Protein 1NPS (pdb70)

Solvent-accessible surface area: 4544 Å² total; per-residue (Å²): 83,55,0,22,1,6,33,84,73,80,58,114,44,113,110,34,79,0,68,62,28,88,24,41,120,74,84,4,62,88,84,41,2,94,40,54,26,1,4,0,0,83,8,50,122,23,9,48,0,20,0,11,69,75,69,46,65,50,44,83,91,55,96,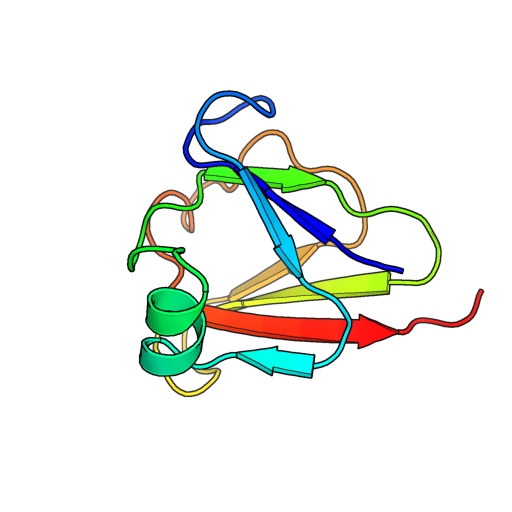7,97,56,88,20,102,90,6,38,108,4,48,73,53,2,7,0,0,86,4,48,65,62,124,164

Nearest PDB structures (foldseek):
  1nps-assembly1_A  TM=1.011E+00  e=8.260E-18  Myxococcus xanthus
  3hzb-assembly2_D  TM=9.665E-01  e=3.507E-10  Flavobacterium johnsoniae UW101
  3snz-assembly1_A-2  TM=9.739E-01  e=7.359E-10  Clostridium beijerinckii NCIMB 8052
  3so1-assembly2_G  TM=9.782E-01  e=1.036E-09  Clostridium beijerinckii NCIMB 8052
  3i9h-assembly6_F  TM=9.760E-01  e=1.302E-09  Clostridium beijerinckii NCIMB 8052

Sequence (88 aa):
ANITVFYNEDFQGKQVDLPPGNYTRAQLAALGIENNTISSVKVPPGVKAILYQNDGFAGDQIEVVANAEELGPLNNNVSSIRVISVPV

CATH classification: 2.60.20.10

Radius of gyration: 11.28 Å; Cα contacts (8 Å, |Δi|>4): 243; chains: 1; bounding box: 25×24×30 Å

Foldseek 3Di:
DWKKFAQAFPRDHDIFTDDADKWFQVNCVVRVHHQLRTFWMAADPFKKKWFALHGPPDHDIDIGHGTGRGDPPSRSRGGIMGMDGPGD

B-factor: mean 11.52, std 9.23, range [2.0, 60.7]

InterPro domains:
  IPR001064 Beta/gamma crystallin [PF00030] (49-133)
  IPR001064 Beta/gamma crystallin [PS50915] (2-46)
  IPR001064 Beta/gamma crystallin [PS50915] (48-86)
  IPR001064 Beta/gamma crystallin [PS50915] (91-135)
  IPR001064 Beta/gamma crystallin [PS50915] (136-173)
  IPR001064 Beta/gamma crystallin [SM00247] (3-85)
  IPR001064 Beta/gamma crystallin [SM00247] (92-173)
  IPR011024 Gamma-crystallin-like [SSF49695] (3-88)
  IPR011024 Gamma-crystallin-like [SSF49695] (91-172)

Structure (mmCIF, N/CA/C/O backbone):
data_1NPS
#
_entry.id   1NPS
#
_cell.length_a   28.360
_cell.length_b   37.940
_cell.length_c   37.260
_cell.angle_alpha   90.00
_cell.angle_beta   105.93
_cell.angle_gamma   90.00
#
_symmetry.space_group_name_H-M   'P 1 21 1'
#
loop_
_entity.id
_entity.type
_entity.pdbx_description
1 polymer 'DEVELOPMENT-SPECIFIC PROTEIN S'
2 non-polymer 'CALCIUM ION'
3 water water
#
loop_
_atom_site.group_PDB
_atom_site.id
_atom_site.type_symbol
_atom_site.label_atom_id
_atom_site.label_alt_id
_atom_site.label_comp_id
_atom_site.label_asym_id
_atom_site.label_entity_id
_atom_site.label_seq_id
_atom_site.pdbx_PDB_ins_code
_atom_site.Cartn_x
_atom_site.Cartn_y
_atom_site.Cartn_z
_atom_site.occupancy
_atom_site.B_iso_or_equiv
_atom_site.auth_seq_id
_atom_site.auth_comp_id
_atom_site.auth_asym_id
_atom_site.auth_atom_id
_atom_site.pdbx_PDB_model_num
ATOM 1 N N . ALA A 1 1 ? 2.814 -0.032 -6.699 1.00 12.99 1 ALA A N 1
ATOM 2 C CA . ALA A 1 1 ? 2.373 1.323 -6.277 1.00 11.62 1 ALA A CA 1
ATOM 3 C C . ALA A 1 1 ? 2.722 1.597 -4.819 1.00 11.07 1 ALA A C 1
ATOM 4 O O . ALA A 1 1 ? 3.796 2.117 -4.522 1.00 10.66 1 ALA A O 1
ATOM 6 N N . ASN A 1 2 ? 1.846 1.204 -3.899 1.00 9.21 2 ASN A N 1
ATOM 7 C CA . ASN A 1 2 ? 2.103 1.471 -2.485 1.00 9.66 2 ASN A CA 1
ATOM 8 C C . ASN A 1 2 ? 2.304 0.221 -1.669 1.00 8.40 2 ASN A C 1
ATOM 9 O O . ASN A 1 2 ? 1.931 -0.870 -2.086 1.00 9.04 2 ASN A O 1
ATOM 14 N N . ILE A 1 3 ? 2.968 0.398 -0.533 1.00 6.57 3 ILE A N 1
ATOM 15 C CA . ILE A 1 3 ? 3.168 -0.675 0.419 1.00 4.93 3 ILE A CA 1
ATOM 16 C C . ILE A 1 3 ? 2.092 -0.377 1.479 1.00 4.83 3 ILE A C 1
ATOM 17 O O . ILE A 1 3 ? 1.643 0.768 1.602 1.00 4.46 3 ILE A O 1
ATOM 22 N N . THR A 1 4 ? 1.664 -1.387 2.226 1.00 5.31 4 THR A N 1
ATOM 23 C CA . THR A 1 4 ? 0.678 -1.160 3.276 1.00 5.47 4 THR A CA 1
ATOM 24 C C . THR A 1 4 ? 1.305 -1.668 4.580 1.00 5.54 4 THR A C 1
ATOM 25 O O . THR A 1 4 ? 1.818 -2.787 4.633 1.00 5.76 4 THR A O 1
ATOM 29 N N . VAL A 1 5 ? 1.397 -0.785 5.569 1.00 4.73 5 VAL A N 1
ATOM 30 C CA . VAL A 1 5 ? 1.969 -1.126 6.865 1.00 5.26 5 VAL A CA 1
ATOM 31 C C . VAL A 1 5 ? 0.878 -1.413 7.886 1.00 5.42 5 VAL A C 1
ATOM 32 O O . VAL A 1 5 ? -0.113 -0.678 7.969 1.00 6.76 5 VAL A O 1
ATOM 36 N N . PHE A 1 6 ? 1.092 -2.442 8.702 1.00 6.14 6 PHE A N 1
ATOM 37 C CA . PHE A 1 6 ? 0.108 -2.859 9.704 1.00 6.15 6 PHE A CA 1
ATOM 38 C C . PHE A 1 6 ? 0.623 -2.735 11.134 1.00 7.04 6 PHE A C 1
ATOM 39 O O . PHE A 1 6 ? 1.829 -2.876 11.388 1.00 6.30 6 PHE A O 1
ATOM 47 N N . TYR A 1 7 ? -0.282 -2.436 12.067 1.00 8.00 7 TYR A N 1
ATOM 48 C CA . TYR A 1 7 ? 0.108 -2.309 13.474 1.00 9.86 7 TYR A CA 1
ATOM 49 C C . TYR A 1 7 ? 0.453 -3.631 14.151 1.00 8.98 7 TYR A C 1
ATOM 50 O O . TYR A 1 7 ? 1.294 -3.658 15.059 1.00 7.96 7 TYR A O 1
ATOM 59 N N . ASN A 1 8 ? -0.159 -4.720 13.689 1.00 7.82 8 ASN A N 1
ATOM 60 C CA . ASN A 1 8 ? 0.092 -6.056 14.232 1.00 8.45 8 ASN A CA 1
ATOM 61 C C . ASN A 1 8 ? 0.601 -7.005 13.149 1.00 8.53 8 ASN A C 1
ATOM 62 O O . ASN A 1 8 ? 0.490 -6.718 11.950 1.00 7.02 8 ASN A O 1
ATOM 67 N N . GLU A 1 9 ? 1.206 -8.108 13.580 1.00 7.52 9 GLU A N 1
ATOM 68 C CA . GLU A 1 9 ? 1.737 -9.118 12.664 1.00 8.49 9 GLU A CA 1
ATOM 69 C C . GLU A 1 9 ? 0.646 -9.817 11.835 1.00 8.15 9 GLU A C 1
ATOM 70 O O . GLU A 1 9 ? -0.540 -9.713 12.133 1.00 6.45 9 GLU A O 1
ATOM 76 N N . ASP A 1 10 ? 1.069 -10.515 10.781 1.00 9.51 10 ASP A N 1
ATOM 77 C CA . ASP A 1 10 ? 0.162 -11.249 9.894 1.00 10.32 10 ASP A CA 1
ATOM 78 C C . ASP A 1 10 ? -0.903 -10.362 9.267 1.00 9.11 10 ASP A C 1
ATOM 79 O O . ASP A 1 10 ? -2.035 -10.774 9.097 1.00 6.92 10 ASP A O 1
ATOM 84 N N . PHE A 1 11 ? -0.525 -9.128 8.957 1.00 9.80 11 PHE A N 1
ATOM 85 C CA . PHE A 1 11 ? -1.418 -8.154 8.334 1.00 10.14 11 PHE A CA 1
ATOM 86 C C . PHE A 1 11 ? -2.733 -7.897 9.100 1.00 10.34 11 PHE A C 1
ATOM 87 O O . PHE A 1 11 ? -3.812 -7.891 8.511 1.00 8.74 11 PHE A O 1
ATOM 95 N N . GLN A 1 12 ? -2.637 -7.652 10.403 1.00 9.39 12 GLN A N 1
ATOM 96 C CA . GLN A 1 12 ? -3.831 -7.383 11.207 1.00 10.32 12 GLN A CA 1
ATOM 97 C C . GLN A 1 12 ? -3.752 -5.983 11.790 1.00 9.01 12 GLN A C 1
ATOM 98 O O . GLN A 1 12 ? -2.704 -5.366 11.765 1.00 9.77 12 GLN A O 1
ATOM 104 N N . GLY A 1 13 ? -4.855 -5.501 12.346 1.00 8.48 13 GLY A N 1
ATOM 105 C CA . GLY A 1 13 ? -4.871 -4.180 12.947 1.00 7.50 13 GLY A CA 1
ATOM 106 C C . GLY A 1 13 ? -4.842 -2.986 12.012 1.00 7.71 13 GLY A C 1
ATOM 107 O O . GLY A 1 13 ? -4.983 -3.116 10.803 1.00 6.90 13 GLY A O 1
ATOM 108 N N . LYS A 1 14 ? -4.665 -1.810 12.606 1.00 8.41 14 LYS A N 1
ATOM 109 C CA . LYS A 1 14 ? -4.598 -0.530 11.901 1.00 9.70 14 LYS A CA 1
ATOM 110 C C . LYS A 1 14 ? -3.643 -0.607 10.715 1.00 9.29 14 LYS A C 1
ATOM 111 O O . LYS A 1 14 ? -2.525 -1.098 10.846 1.00 8.21 14 LYS A O 1
ATOM 117 N N . GLN A 1 15 ? -4.086 -0.087 9.575 1.00 8.56 15 GLN A N 1
ATOM 118 C CA . GLN A 1 15 ? -3.296 -0.116 8.352 1.00 8.76 15 GLN A CA 1
ATOM 119 C C . GLN A 1 15 ? -3.282 1.220 7.611 1.00 9.24 15 GLN A C 1
ATOM 120 O O . GLN A 1 15 ? -4.249 1.982 7.689 1.00 9.99 15 GLN A O 1
ATOM 126 N N . VAL A 1 16 ? -2.174 1.503 6.920 1.00 8.91 16 VAL A N 1
ATOM 127 C CA . VAL A 1 16 ? -1.983 2.755 6.172 1.00 8.71 16 VAL A CA 1
ATOM 128 C C . VAL A 1 16 ? -1.123 2.512 4.927 1.00 9.15 16 VAL A C 1
ATOM 129 O O . VAL A 1 16 ? -0.069 1.875 5.014 1.00 9.14 16 VAL A O 1
ATOM 133 N N . ASP A 1 17 ? -1.535 3.065 3.791 1.00 8.55 17 ASP A N 1
ATOM 134 C CA . ASP A 1 17 ? -0.786 2.926 2.540 1.00 10.46 17 ASP A CA 1
ATOM 135 C C . ASP A 1 17 ? 0.286 4.005 2.396 1.00 10.16 17 ASP A C 1
ATOM 136 O O . ASP A 1 17 ? 0.074 5.140 2.794 1.00 10.62 17 ASP A O 1
ATOM 141 N N . LEU A 1 18 ? 1.444 3.637 1.852 1.00 8.72 18 LEU A N 1
ATOM 142 C CA . LEU A 1 18 ? 2.524 4.600 1.632 1.00 9.01 18 LEU A CA 1
ATOM 143 C C . LEU A 1 18 ? 3.033 4.541 0.201 1.00 8.37 18 LEU A C 1
ATOM 144 O O . LEU A 1 18 ? 3.617 3.534 -0.205 1.00 7.89 18 LEU A O 1
ATOM 149 N N . PRO A 1 19 ? 2.787 5.595 -0.601 1.00 7.10 19 PRO A N 1
ATOM 150 C CA . PRO A 1 19 ? 3.288 5.546 -1.970 1.00 6.23 19 PRO A CA 1
ATOM 151 C C . PRO A 1 19 ? 4.804 5.799 -1.908 1.00 6.72 19 PRO A C 1
ATOM 152 O O . PRO A 1 19 ? 5.363 5.972 -0.823 1.00 6.66 19 PRO A O 1
ATOM 156 N N . PRO A 1 20 ? 5.495 5.730 -3.056 1.00 5.58 20 PRO A N 1
ATOM 157 C CA . PRO A 1 20 ? 6.936 5.965 -3.071 1.00 5.40 20 PRO A CA 1
ATOM 158 C C . PRO A 1 20 ? 7.278 7.336 -2.502 1.00 6.10 20 PRO A C 1
ATOM 159 O O . PRO A 1 20 ? 6.573 8.321 -2.742 1.00 5.60 20 PRO A O 1
ATOM 163 N N . GLY A 1 21 ? 8.365 7.384 -1.751 1.00 4.19 21 GLY A N 1
ATOM 164 C CA . GLY A 1 21 ? 8.802 8.626 -1.152 1.00 4.41 21 GLY A CA 1
ATOM 165 C C . GLY A 1 21 ? 9.643 8.345 0.068 1.00 4.75 21 GLY A C 1
ATOM 166 O O . GLY A 1 21 ? 9.840 7.192 0.452 1.00 5.47 21 GLY A O 1
ATOM 167 N N . ASN A 1 22 ? 10.096 9.404 0.715 1.00 5.45 22 ASN A N 1
ATOM 168 C CA . ASN A 1 22 ? 10.912 9.277 1.917 1.00 6.64 22 ASN A CA 1
ATOM 169 C C . ASN A 1 22 ? 10.083 9.779 3.084 1.00 6.78 22 ASN A C 1
ATOM 170 O O . ASN A 1 22 ? 9.468 10.831 3.004 1.00 7.84 22 ASN A O 1
ATOM 175 N N . TYR A 1 23 ? 10.031 8.991 4.150 1.00 6.97 23 TYR A N 1
ATOM 176 C CA . TYR A 1 23 ? 9.232 9.351 5.318 1.00 5.86 23 TYR A CA 1
ATOM 177 C C . TYR A 1 23 ? 9.994 9.358 6.638 1.00 5.52 23 TYR A C 1
ATOM 178 O O . TYR A 1 23 ? 10.431 8.310 7.113 1.00 5.48 23 TYR A O 1
ATOM 187 N N . THR A 1 24 ? 10.123 10.533 7.239 1.00 5.45 24 THR A N 1
ATOM 188 C CA . THR A 1 24 ? 10.781 10.651 8.535 1.00 6.21 24 THR A CA 1
ATOM 189 C C . THR A 1 24 ? 9.740 10.307 9.608 1.00 6.76 24 THR A C 1
ATOM 190 O O . THR A 1 24 ? 8.560 10.062 9.291 1.00 6.51 24 THR A O 1
ATOM 194 N N . ARG A 1 25 ? 10.185 10.268 10.863 1.00 5.27 25 ARG A N 1
ATOM 195 C CA . ARG A 1 25 ? 9.317 9.962 12.002 1.00 5.40 25 ARG A CA 1
ATOM 196 C C . ARG A 1 25 ? 8.135 10.926 12.073 1.00 5.11 25 ARG A C 1
ATOM 197 O O . ARG A 1 25 ? 6.993 10.510 12.250 1.00 4.47 25 ARG A O 1
ATOM 205 N N . ALA A 1 26 ? 8.417 12.214 11.925 1.00 4.29 26 ALA A N 1
ATOM 206 C CA . ALA A 1 26 ? 7.374 13.237 11.959 1.0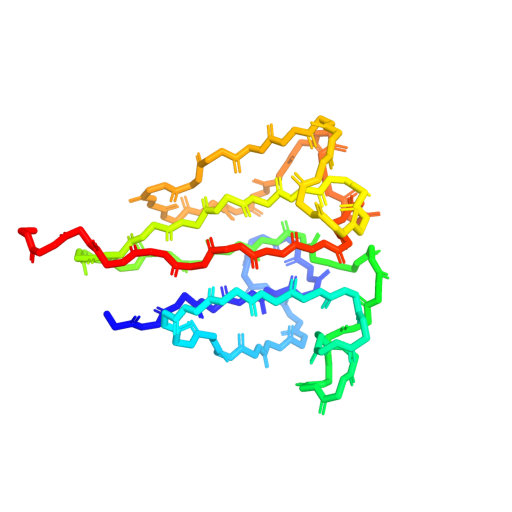0 4.73 26 ALA A CA 1
ATOM 207 C C . ALA A 1 26 ? 6.406 13.114 10.765 1.00 4.00 26 ALA A C 1
ATOM 208 O O . ALA A 1 26 ? 5.206 13.335 10.918 1.00 4.41 26 ALA A O 1
ATOM 210 N N . GLN A 1 27 ? 6.926 12.767 9.589 1.00 3.97 27 GLN A N 1
ATOM 211 C CA . GLN A 1 27 ? 6.074 12.615 8.403 1.00 6.18 27 GLN A CA 1
ATOM 212 C C . GLN A 1 27 ? 5.181 11.380 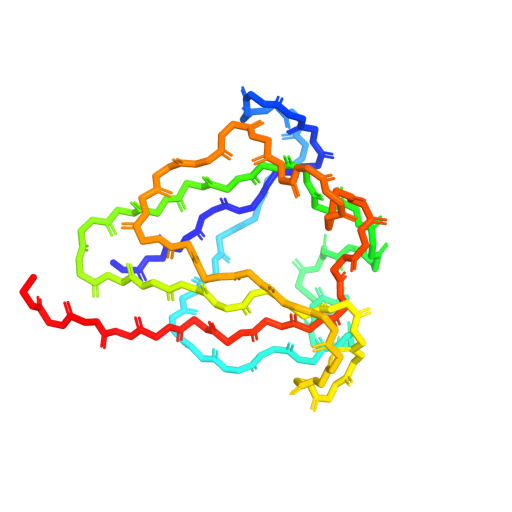8.537 1.00 6.12 27 GLN A C 1
ATOM 213 O O . GLN A 1 27 ? 4.034 11.385 8.102 1.00 5.80 27 GLN A O 1
ATOM 219 N N . LEU A 1 28 ? 5.698 10.338 9.183 1.00 5.91 28 LEU A N 1
ATOM 220 C CA . LEU A 1 28 ? 4.919 9.130 9.391 1.00 5.55 28 LEU A CA 1
ATOM 221 C C . LEU A 1 28 ? 3.771 9.445 10.341 1.00 4.96 28 LEU A C 1
ATOM 222 O O . LEU A 1 28 ? 2.621 9.063 10.103 1.00 4.13 28 LEU A O 1
ATOM 227 N N . ALA A 1 29 ? 4.091 10.186 11.394 1.00 4.56 29 ALA A N 1
ATOM 228 C CA . ALA A 1 29 ? 3.121 10.591 12.396 1.00 5.47 29 ALA A CA 1
ATOM 229 C C . ALA A 1 29 ? 1.996 11.429 11.766 1.00 6.74 29 ALA A C 1
ATOM 230 O O . ALA A 1 29 ? 0.823 11.294 12.141 1.00 6.83 29 ALA A O 1
ATOM 232 N N . ALA A 1 30 ? 2.344 12.272 10.798 1.00 6.32 30 ALA A N 1
ATOM 233 C CA . ALA A 1 30 ? 1.344 13.104 10.128 1.00 7.89 30 ALA A CA 1
ATOM 234 C C . ALA A 1 30 ? 0.402 12.252 9.274 1.00 8.31 30 ALA A C 1
ATOM 235 O O . ALA A 1 30 ? -0.729 12.646 8.996 1.00 9.41 30 ALA A O 1
ATOM 237 N N . LEU A 1 31 ? 0.846 11.048 8.923 1.00 8.69 31 LEU A N 1
ATOM 238 C CA . LEU A 1 31 ? 0.052 10.140 8.100 1.00 8.19 31 LEU 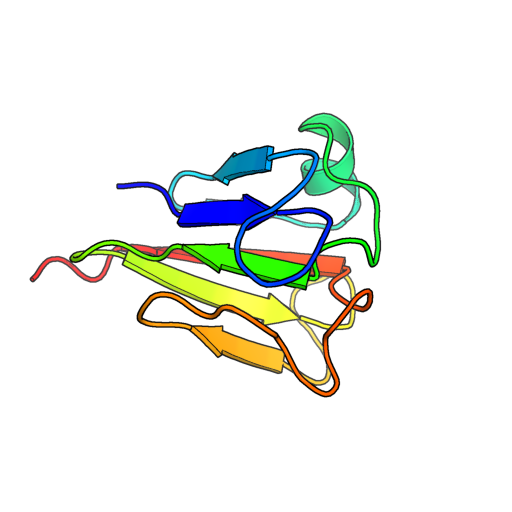A CA 1
ATOM 239 C C . LEU A 1 31 ? -0.660 9.092 8.952 1.00 8.27 31 LEU A C 1
ATOM 240 O O . LEU A 1 31 ? -1.247 8.153 8.437 1.00 8.53 31 LEU A O 1
ATOM 245 N N . GLY A 1 32 ? -0.631 9.293 10.265 1.00 8.57 32 GLY A N 1
ATOM 246 C CA . GLY A 1 32 ? -1.282 8.375 11.185 1.00 8.92 32 GLY A CA 1
ATOM 247 C C . GLY A 1 32 ? -0.525 7.110 11.557 1.00 8.75 32 GLY A C 1
ATOM 248 O O . GLY A 1 32 ? -1.137 6.132 12.002 1.00 8.26 32 GLY A O 1
ATOM 249 N N . ILE A 1 33 ? 0.790 7.110 11.342 1.00 8.22 33 ILE A N 1
ATOM 250 C CA . ILE A 1 33 ? 1.633 5.960 11.658 1.00 8.05 33 ILE A CA 1
ATOM 251 C C . ILE A 1 33 ? 2.513 6.316 12.837 1.00 9.06 33 ILE A C 1
ATOM 252 O O . ILE A 1 33 ? 3.506 7.013 12.675 1.00 8.99 33 ILE A O 1
ATOM 257 N N . GLU A 1 34 ? 2.128 5.858 14.021 1.00 10.24 34 GLU A N 1
ATOM 258 C CA . GLU A 1 34 ? 2.884 6.136 15.238 1.00 11.09 34 GLU A CA 1
ATOM 259 C C . GLU A 1 34 ? 4.261 5.490 15.221 1.00 9.79 34 GLU A C 1
ATOM 260 O O . GLU A 1 34 ? 4.465 4.429 14.635 1.00 8.33 34 GLU A O 1
ATOM 266 N N . ASN A 1 35 ? 5.196 6.125 15.912 1.00 9.49 35 ASN A N 1
ATOM 267 C CA . ASN A 1 35 ? 6.559 5.625 15.975 1.00 7.86 35 ASN A CA 1
ATOM 268 C C . ASN A 1 35 ? 6.632 4.219 16.581 1.00 7.82 35 ASN A C 1
ATOM 269 O O . ASN A 1 35 ? 5.893 3.895 17.528 1.00 7.68 35 ASN A O 1
ATOM 274 N N . ASN A 1 36 ? 7.551 3.409 16.061 1.00 8.22 36 ASN A N 1
ATOM 275 C CA . ASN A 1 36 ? 7.771 2.034 16.523 1.00 8.18 36 ASN A CA 1
ATOM 276 C C . ASN A 1 36 ? 6.465 1.252 16.725 1.00 7.63 36 ASN A C 1
ATOM 277 O O . ASN A 1 36 ? 6.212 0.749 17.828 1.00 7.82 36 ASN A O 1
ATOM 282 N N . THR A 1 37 ? 5.620 1.161 15.701 1.00 8.14 37 THR A N 1
ATOM 283 C CA . THR A 1 37 ? 4.363 0.415 15.838 1.00 7.22 37 THR A CA 1
ATOM 284 C C . THR A 1 37 ? 4.151 -0.625 14.745 1.00 6.86 37 THR A C 1
ATOM 285 O O . THR A 1 37 ? 3.407 -1.601 14.935 1.00 8.54 37 THR A O 1
ATOM 289 N N . ILE A 1 38 ? 4.828 -0.448 13.619 1.00 6.64 38 ILE A N 1
ATOM 290 C CA . ILE A 1 38 ? 4.704 -1.359 12.489 1.00 5.34 38 ILE A CA 1
ATOM 291 C C . ILE A 1 38 ? 5.141 -2.784 12.831 1.00 5.57 38 ILE A C 1
ATOM 292 O O . ILE A 1 38 ? 6.189 -3.001 13.432 1.00 5.84 38 ILE A O 1
ATOM 297 N N . SER A 1 39 ? 4.305 -3.755 12.472 1.00 5.15 39 SER A N 1
ATOM 298 C CA . SER A 1 39 ? 4.598 -5.153 12.774 1.00 4.66 39 SER A CA 1
ATOM 299 C C . SER A 1 39 ? 4.526 -6.072 11.552 1.00 4.21 39 SER A C 1
ATOM 300 O O . SER A 1 39 ? 5.001 -7.209 11.581 1.00 6.22 39 SER A O 1
ATOM 303 N N . SER A 1 40 ? 3.945 -5.579 10.470 1.00 4.03 40 SER A N 1
ATOM 304 C CA . SER A 1 40 ? 3.872 -6.361 9.232 1.00 4.08 40 SER A CA 1
ATOM 305 C C . SER A 1 40 ? 3.652 -5.426 8.047 1.00 4.17 40 SER A C 1
ATOM 306 O O . SER A 1 40 ? 3.167 -4.299 8.216 1.00 4.45 40 SER A O 1
ATOM 309 N N . VAL A 1 41 ? 4.113 -5.843 6.870 1.00 4.10 41 VAL A N 1
ATOM 310 C CA . VAL A 1 41 ? 4.009 -5.025 5.676 1.00 4.64 41 VAL A CA 1
ATOM 311 C C . VAL A 1 41 ? 3.722 -5.834 4.419 1.00 5.29 41 VAL A C 1
ATOM 312 O O . VAL A 1 41 ? 4.225 -6.948 4.246 1.00 4.66 41 VAL A O 1
ATOM 316 N N . LYS A 1 42 ? 2.901 -5.263 3.545 1.00 5.18 42 LYS A N 1
ATOM 317 C CA . LYS A 1 42 ? 2.579 -5.880 2.268 1.00 4.63 42 LYS A CA 1
ATOM 318 C C . LYS A 1 42 ? 3.347 -5.089 1.215 1.00 4.44 42 LYS A C 1
ATOM 319 O O . LYS A 1 42 ? 3.397 -3.857 1.262 1.00 3.94 42 LYS A O 1
ATOM 325 N N . VAL A 1 43 ? 4.019 -5.793 0.317 1.00 4.72 43 VAL A N 1
ATOM 326 C CA . VAL A 1 43 ? 4.776 -5.133 -0.728 1.00 5.72 43 VAL A CA 1
ATOM 327 C C . VAL A 1 43 ? 4.442 -5.776 -2.073 1.00 5.40 43 VAL A C 1
ATOM 328 O O . VAL A 1 43 ? 4.853 -6.899 -2.340 1.00 5.50 43 VAL A O 1
ATOM 332 N N . PRO A 1 44 ? 3.660 -5.079 -2.919 1.00 4.36 44 PRO A N 1
ATOM 333 C CA . PRO A 1 44 ? 3.291 -5.610 -4.230 1.00 5.25 44 PRO A CA 1
ATOM 334 C C . PRO A 1 44 ? 4.434 -5.389 -5.215 1.00 6.74 44 PRO A C 1
ATOM 335 O O . PRO A 1 44 ? 5.392 -4.667 -4.910 1.00 7.67 44 PRO A O 1
ATOM 339 N N . PRO A 1 45 ? 4.344 -5.999 -6.410 1.00 6.71 45 PRO A N 1
ATOM 340 C CA . PRO A 1 45 ? 5.353 -5.881 -7.471 1.00 7.94 45 PRO A CA 1
ATOM 341 C C . PRO A 1 45 ? 5.617 -4.423 -7.865 1.00 8.56 45 PRO A C 1
ATOM 342 O O . PRO A 1 45 ? 4.726 -3.587 -7.790 1.00 8.82 45 PRO A O 1
ATOM 346 N N . GLY A 1 46 ? 6.847 -4.117 -8.257 1.00 8.38 46 GLY A N 1
ATOM 347 C CA . GLY A 1 46 ? 7.161 -2.760 -8.668 1.00 9.19 46 GLY A CA 1
ATOM 348 C C . GLY A 1 46 ? 7.655 -1.786 -7.613 1.00 8.45 46 GLY A C 1
ATOM 349 O O . GLY A 1 46 ? 8.076 -0.693 -7.971 1.00 9.10 46 GLY A O 1
ATOM 350 N N . VAL A 1 47 ? 7.558 -2.148 -6.329 1.00 10.14 47 VAL A N 1
ATOM 351 C CA . VAL A 1 47 ? 8.028 -1.303 -5.209 1.00 8.80 47 VAL A CA 1
ATOM 352 C C . VAL A 1 47 ? 8.710 -2.102 -4.092 1.00 8.22 47 VAL A C 1
ATOM 353 O O . VAL A 1 47 ? 8.484 -3.291 -3.932 1.00 8.09 47 VAL A O 1
ATOM 357 N N . LYS A 1 48 ? 9.518 -1.405 -3.301 1.00 8.48 48 LYS A N 1
ATOM 358 C CA . LYS A 1 48 ? 10.221 -1.995 -2.163 1.00 9.24 48 LYS A CA 1
ATOM 359 C C . LYS A 1 48 ? 10.350 -0.907 -1.094 1.00 9.07 48 LYS A C 1
ATOM 360 O O . LYS A 1 48 ? 10.172 0.284 -1.377 1.00 8.62 48 LYS A O 1
ATOM 366 N N . ALA A 1 49 ? 10.637 -1.324 0.131 1.00 8.55 49 ALA A N 1
ATOM 367 C CA . ALA A 1 49 ? 10.775 -0.405 1.250 1.00 8.13 49 ALA A CA 1
ATOM 368 C C . ALA A 1 49 ? 11.995 -0.734 2.089 1.00 7.39 49 ALA A C 1
ATOM 369 O O . ALA A 1 49 ? 12.418 -1.887 2.188 1.00 8.15 49 ALA A O 1
ATOM 371 N N . ILE A 1 50 ? 12.561 0.302 2.683 1.00 8.70 50 ILE A N 1
ATOM 372 C CA . ILE A 1 50 ? 13.691 0.140 3.590 1.00 7.65 50 ILE A CA 1
ATOM 373 C C . ILE A 1 50 ? 13.168 0.705 4.908 1.00 6.54 50 ILE A C 1
ATOM 374 O O . ILE A 1 50 ? 12.779 1.876 4.968 1.00 6.79 50 ILE A O 1
ATOM 379 N N . LEU A 1 51 ? 13.055 -0.152 5.919 1.00 4.84 51 LEU A N 1
ATOM 380 C CA . LEU A 1 51 ? 12.566 0.262 7.231 1.00 5.48 51 LEU A CA 1
ATOM 381 C C . LEU A 1 51 ? 13.786 0.515 8.128 1.00 4.99 51 LEU A C 1
ATOM 382 O O . LEU A 1 51 ? 14.717 -0.288 8.157 1.00 6.63 51 LEU A O 1
ATOM 387 N N . TYR A 1 52 ? 13.801 1.655 8.804 1.00 4.93 52 TYR A N 1
ATOM 388 C CA . TYR A 1 52 ? 14.922 2.052 9.659 1.00 3.95 52 TYR A CA 1
ATOM 389 C C . TYR A 1 52 ? 14.512 2.139 11.108 1.00 3.49 52 TYR A C 1
ATOM 390 O O . TYR A 1 52 ? 13.416 2.592 11.420 1.00 4.38 52 TYR A O 1
ATOM 399 N N . GLN A 1 53 ? 15.408 1.741 12.002 1.00 5.66 53 GLN A N 1
ATOM 400 C CA . GLN A 1 53 ? 15.137 1.787 13.433 1.00 7.28 53 GLN A CA 1
ATOM 401 C C . GLN A 1 53 ? 15.233 3.212 13.965 1.00 7.00 53 GLN A C 1
ATOM 402 O O . GLN A 1 53 ? 14.623 3.561 14.973 1.00 8.56 53 GLN A O 1
ATOM 408 N N . ASN A 1 54 ? 16.049 4.025 13.306 1.00 8.47 54 ASN A N 1
ATOM 409 C CA . ASN A 1 54 ? 16.219 5.421 13.714 1.00 9.02 54 ASN A CA 1
ATOM 410 C C . ASN A 1 54 ? 15.593 6.378 12.699 1.00 7.64 54 ASN A C 1
ATOM 411 O O . ASN A 1 54 ? 15.441 6.053 11.528 1.00 6.17 54 ASN A O 1
ATOM 416 N N . ASP A 1 55 ? 15.216 7.554 13.179 1.00 7.32 55 ASP A N 1
ATOM 417 C CA . ASP A 1 55 ? 14.663 8.595 12.324 1.00 8.12 55 ASP A CA 1
ATOM 418 C C . ASP A 1 55 ? 15.834 9.035 11.427 1.00 8.17 55 ASP A C 1
ATOM 419 O O . ASP A 1 55 ? 16.994 8.749 11.724 1.00 7.85 55 ASP A O 1
ATOM 424 N N . GLY A 1 56 ? 15.542 9.713 10.327 1.00 8.75 56 GLY A N 1
ATOM 425 C CA . GLY A 1 56 ? 16.616 10.166 9.462 1.00 8.01 56 GLY A CA 1
ATOM 426 C C . GLY A 1 56 ? 17.252 9.101 8.593 1.00 7.89 56 GLY A C 1
ATOM 427 O O . GLY A 1 56 ? 18.408 9.256 8.161 1.00 9.23 56 GLY A O 1
ATOM 428 N N . PHE A 1 57 ? 16.538 8.004 8.361 1.00 5.17 57 PHE A N 1
ATOM 429 C CA . PHE A 1 57 ? 17.035 6.942 7.493 1.00 6.11 57 PHE A CA 1
ATOM 430 C C . PHE A 1 57 ? 18.390 6.380 7.938 1.00 5.88 57 PHE A C 1
ATOM 431 O O . PHE A 1 57 ? 19.288 6.180 7.135 1.00 5.41 57 PHE A O 1
ATOM 439 N N . ALA A 1 58 ? 18.524 6.110 9.225 1.00 6.39 58 ALA A N 1
ATOM 440 C CA . ALA A 1 58 ? 19.769 5.576 9.745 1.00 6.54 58 ALA A CA 1
ATOM 441 C C . ALA A 1 58 ? 19.501 4.438 10.710 1.00 7.14 58 ALA A C 1
ATOM 442 O O . ALA A 1 58 ? 18.358 4.210 11.098 1.00 5.07 58 ALA A O 1
ATOM 444 N N . GLY A 1 59 ? 20.565 3.721 11.070 1.00 8.40 59 GLY A N 1
ATOM 445 C CA . GLY A 1 59 ? 20.481 2.630 12.030 1.00 9.83 59 GLY A CA 1
ATOM 446 C C . GLY A 1 59 ? 20.330 1.248 11.442 1.00 9.98 59 GLY A C 1
ATOM 447 O O . GLY A 1 59 ? 20.644 1.006 10.269 1.00 11.41 59 GLY A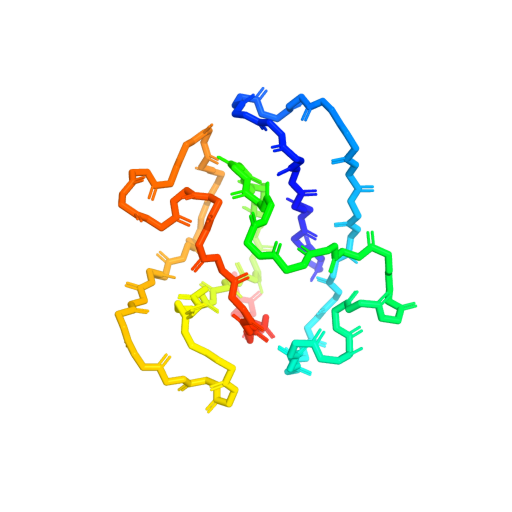 O 1
ATOM 448 N N . ASP A 1 60 ? 19.919 0.306 12.281 1.00 10.30 60 ASP A N 1
ATOM 449 C CA . ASP A 1 60 ? 19.686 -1.042 11.797 1.00 11.71 60 ASP A CA 1
ATOM 450 C C . ASP A 1 60 ? 18.485 -0.887 10.842 1.00 11.64 60 ASP A C 1
ATOM 451 O O . ASP A 1 60 ? 17.649 0.007 11.012 1.00 10.46 60 ASP A O 1
ATOM 456 N N . GLN A 1 61 ? 18.410 -1.730 9.828 1.00 12.51 61 GLN A N 1
ATOM 457 C CA . GLN A 1 61 ? 17.336 -1.618 8.851 1.00 12.99 61 GLN A CA 1
ATOM 458 C C . GLN A 1 61 ? 17.024 -2.953 8.197 1.00 12.34 61 GLN A C 1
ATOM 459 O O . GLN A 1 61 ? 17.757 -3.923 8.351 1.00 12.34 61 GLN A O 1
ATOM 465 N N . ILE A 1 62 ? 15.925 -2.995 7.460 1.00 12.22 62 ILE A N 1
ATOM 466 C CA . ILE A 1 62 ? 15.541 -4.200 6.743 1.00 11.39 62 ILE A CA 1
ATOM 467 C C . ILE A 1 62 ? 14.902 -3.794 5.426 1.00 9.93 62 ILE A C 1
ATOM 468 O O . ILE A 1 62 ? 14.104 -2.854 5.381 1.00 7.78 62 ILE A O 1
ATOM 473 N N . GLU A 1 63 ? 15.328 -4.438 4.346 1.00 8.15 63 GLU A N 1
ATOM 474 C CA . GLU A 1 63 ? 14.757 -4.164 3.027 1.00 7.93 63 GLU A CA 1
ATOM 475 C C . GLU A 1 63 ? 13.684 -5.212 2.698 1.00 7.87 63 GLU A C 1
ATOM 476 O O . GLU A 1 63 ? 13.933 -6.418 2.775 1.00 5.97 63 GLU A O 1
ATOM 482 N N . VAL A 1 64 ? 12.462 -4.747 2.454 1.00 6.97 64 VAL A N 1
ATOM 483 C CA . VAL A 1 64 ? 11.360 -5.648 2.122 1.00 6.82 64 VAL A CA 1
ATOM 484 C C . VAL A 1 64 ? 11.016 -5.540 0.640 1.00 5.24 64 VAL A C 1
ATOM 485 O O . VAL A 1 64 ? 10.799 -4.441 0.117 1.00 4.88 64 VAL A O 1
ATOM 489 N N . VAL A 1 65 ? 10.972 -6.677 -0.040 1.00 5.07 65 VAL A N 1
ATOM 490 C CA . VAL A 1 65 ? 10.665 -6.673 -1.461 1.00 5.91 65 VAL A CA 1
ATOM 491 C C . VAL A 1 65 ? 9.431 -7.502 -1.783 1.00 5.77 65 VAL A C 1
ATOM 492 O O . VAL A 1 65 ? 9.077 -7.662 -2.937 1.00 5.19 65 VAL A O 1
ATOM 496 N N . ALA A 1 66 ? 8.784 -7.996 -0.734 1.00 5.26 66 ALA A N 1
ATOM 497 C CA . ALA A 1 66 ? 7.594 -8.815 -0.826 1.00 5.45 66 ALA A CA 1
ATOM 498 C C . ALA A 1 66 ? 6.916 -8.810 0.539 1.00 6.27 66 ALA A C 1
ATOM 499 O O . ALA A 1 66 ? 7.489 -8.330 1.534 1.00 6.27 66 ALA A O 1
ATOM 501 N N . ASN A 1 67 ? 5.701 -9.359 0.594 1.00 5.00 67 ASN A N 1
ATOM 502 C CA . ASN A 1 67 ? 4.939 -9.404 1.834 1.00 6.58 67 ASN A CA 1
ATOM 503 C C . ASN A 1 67 ? 5.743 -9.963 3.008 1.00 6.32 67 ASN A C 1
ATOM 504 O O . ASN A 1 67 ? 6.519 -10.899 2.847 1.00 6.85 67 ASN A O 1
ATOM 509 N N . ALA A 1 68 ? 5.581 -9.344 4.171 1.00 6.89 68 ALA A N 1
ATOM 510 C CA . ALA A 1 68 ? 6.291 -9.765 5.383 1.00 7.64 68 ALA A CA 1
ATOM 511 C C . ALA A 1 68 ? 5.326 -9.754 6.552 1.00 7.76 68 ALA A C 1
ATOM 512 O O . ALA A 1 68 ? 4.955 -8.689 7.044 1.00 7.74 68 ALA A O 1
ATOM 514 N N . GLU A 1 69 ? 4.894 -10.938 6.964 1.00 8.79 69 GLU A N 1
ATOM 515 C CA . GLU A 1 69 ? 3.957 -11.106 8.079 1.00 12.07 69 GLU A CA 1
ATOM 516 C C . GLU A 1 69 ? 4.535 -10.662 9.423 1.00 11.49 69 GLU A C 1
ATOM 517 O O . GLU A 1 69 ? 3.802 -10.466 10.390 1.00 9.54 69 GLU A O 1
ATOM 523 N N . GLU A 1 70 ? 5.857 -10.623 9.507 1.00 12.01 70 GLU A N 1
ATOM 524 C CA . GLU A 1 70 ? 6.530 -10.211 10.726 1.00 13.27 70 GLU A CA 1
ATOM 525 C C . GLU A 1 70 ? 7.844 -9.522 10.361 1.00 12.46 70 GLU A C 1
ATOM 526 O O . GLU A 1 70 ? 8.332 -9.663 9.238 1.00 12.22 70 GLU A O 1
ATOM 532 N N . LEU A 1 71 ? 8.432 -8.805 11.311 1.00 11.97 71 LEU A N 1
ATOM 533 C CA . LEU A 1 71 ? 9.654 -8.043 11.057 1.00 11.18 71 LEU A CA 1
ATOM 534 C C . LEU A 1 71 ? 10.821 -8.366 11.989 1.00 11.77 71 LEU A C 1
ATOM 535 O O . LEU A 1 71 ? 11.777 -7.589 12.085 1.00 10.25 71 LEU A O 1
ATOM 540 N N . GLY A 1 72 ? 10.715 -9.488 12.698 1.00 10.71 72 GLY A N 1
ATOM 541 C CA . GLY A 1 72 ? 11.772 -9.889 13.597 1.00 12.24 72 GLY A CA 1
ATOM 542 C C . GLY A 1 72 ? 12.213 -8.787 14.539 1.00 12.02 72 GLY A C 1
ATOM 543 O O . GLY A 1 72 ? 11.378 -8.197 15.223 1.00 12.42 72 GLY A O 1
ATOM 544 N N . PRO A 1 73 ? 13.510 -8.432 14.534 1.00 12.44 73 PRO A N 1
ATOM 545 C CA . PRO A 1 73 ? 14.076 -7.386 15.403 1.00 12.53 73 PRO A CA 1
ATOM 546 C C . PRO A 1 73 ? 13.563 -5.952 15.194 1.00 11.05 73 PRO A C 1
ATOM 547 O O . PRO A 1 73 ? 13.649 -5.130 16.099 1.00 9.97 73 PRO A O 1
ATOM 551 N N . LEU A 1 74 ? 13.063 -5.640 14.001 1.00 9.75 74 LEU A N 1
ATOM 552 C CA . LEU A 1 74 ? 12.541 -4.304 13.755 1.00 9.60 74 LEU A CA 1
ATOM 553 C C . LEU A 1 74 ? 11.052 -4.168 14.098 1.00 9.74 74 LEU A C 1
ATOM 554 O O . LEU A 1 74 ? 10.447 -3.119 13.873 1.00 9.93 74 LEU A O 1
ATOM 559 N N . ASN A 1 75 ? 10.458 -5.232 14.631 1.00 8.17 75 ASN A N 1
ATOM 560 C CA . ASN A 1 75 ? 9.059 -5.181 15.006 1.00 8.13 75 ASN A CA 1
ATOM 561 C C . ASN A 1 75 ? 8.893 -4.075 16.040 1.00 8.71 75 ASN A C 1
ATOM 562 O O . ASN A 1 75 ? 9.661 -4.012 17.005 1.00 8.65 75 ASN A O 1
ATOM 567 N N . ASN A 1 76 ? 7.894 -3.211 15.846 1.00 8.39 76 ASN A N 1
ATOM 568 C CA . ASN A 1 76 ? 7.639 -2.105 16.774 1.00 7.92 76 ASN A CA 1
ATOM 569 C C . ASN A 1 76 ? 8.930 -1.322 17.048 1.00 7.81 76 ASN A C 1
ATOM 570 O O . ASN A 1 76 ? 9.208 -0.915 18.181 1.00 7.90 76 ASN A O 1
ATOM 575 N N . ASN A 1 77 ? 9.702 -1.091 15.994 1.00 7.83 77 ASN A N 1
ATOM 576 C CA . ASN A 1 77 ? 10.969 -0.385 16.099 1.00 8.56 77 ASN A CA 1
ATOM 577 C C . ASN A 1 77 ? 11.308 0.394 14.848 1.00 7.51 77 ASN A C 1
ATOM 578 O O . ASN A 1 77 ? 12.481 0.603 14.571 1.00 8.54 77 ASN A O 1
ATOM 583 N N . VAL A 1 78 ? 10.318 0.749 14.040 1.00 6.97 78 VAL A N 1
ATOM 584 C CA . VAL A 1 78 ? 10.588 1.511 12.817 1.00 7.49 78 VAL A CA 1
ATOM 585 C C . VAL A 1 78 ? 10.297 2.998 13.039 1.00 6.32 78 VAL A C 1
ATOM 586 O O . VAL A 1 78 ? 9.212 3.363 13.495 1.00 6.93 78 VAL A O 1
ATOM 590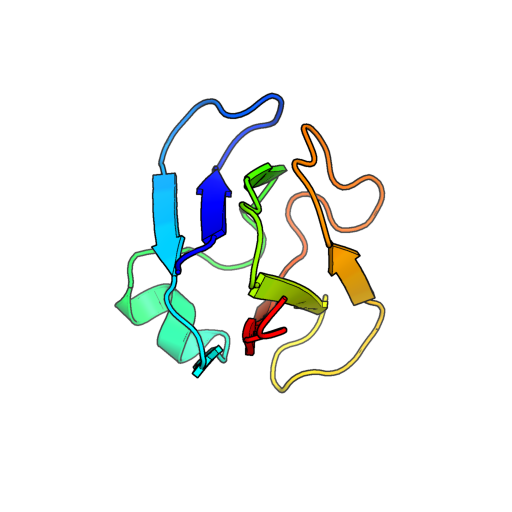 N N . SER A 1 79 ? 11.268 3.850 12.721 1.00 5.85 79 SER A N 1
ATOM 591 C CA . SER A 1 79 ? 11.108 5.285 12.913 1.00 5.59 79 SER A CA 1
ATOM 592 C C . SER A 1 79 ? 11.159 6.114 11.633 1.00 4.96 79 SER A C 1
ATOM 593 O O . SER A 1 79 ? 10.791 7.283 11.636 1.00 4.78 79 SER A O 1
ATOM 596 N N . SER A 1 80 ? 11.670 5.537 10.557 1.00 5.44 80 SER A N 1
ATOM 597 C CA . SER A 1 80 ? 11.700 6.224 9.266 1.00 4.94 80 SER A CA 1
ATOM 598 C C . SER A 1 80 ? 11.626 5.168 8.166 1.00 5.43 80 SER A C 1
ATOM 599 O O . SER A 1 80 ? 11.938 3.990 8.409 1.00 5.16 80 SER A O 1
ATOM 602 N N . ILE A 1 81 ? 11.129 5.562 6.993 1.00 4.53 81 ILE A N 1
ATOM 603 C CA . ILE A 1 81 ? 10.945 4.630 5.872 1.00 4.94 81 ILE A CA 1
ATOM 604 C C . ILE A 1 81 ? 11.166 5.306 4.505 1.00 4.80 81 ILE A C 1
ATOM 605 O O . ILE A 1 81 ? 10.817 6.475 4.313 1.00 4.95 81 ILE A O 1
ATOM 610 N N . ARG A 1 82 ? 11.759 4.565 3.571 1.00 4.14 82 ARG A N 1
ATOM 611 C CA . ARG A 1 82 ? 11.960 5.040 2.196 1.00 3.89 82 ARG A CA 1
ATOM 612 C C . ARG A 1 82 ? 11.256 4.007 1.309 1.00 3.84 82 ARG A C 1
ATOM 613 O O . ARG A 1 82 ? 11.550 2.813 1.387 1.00 4.20 82 ARG A O 1
ATOM 621 N N . VAL A 1 83 ? 10.238 4.432 0.578 1.00 4.58 83 VAL A N 1
ATOM 622 C CA . VAL A 1 83 ? 9.510 3.530 -0.312 1.00 3.94 83 VAL A CA 1
ATOM 623 C C . VAL A 1 83 ? 10.058 3.823 -1.694 1.00 4.71 83 VAL A C 1
ATOM 624 O O . VAL A 1 83 ? 9.998 4.952 -2.163 1.00 4.65 83 VAL A O 1
ATOM 628 N N . ILE A 1 84 ? 10.572 2.799 -2.357 1.00 5.87 84 ILE A N 1
ATOM 629 C CA . ILE A 1 84 ? 11.202 3.007 -3.647 1.00 7.84 84 ILE A CA 1
ATOM 630 C C . ILE A 1 84 ? 10.631 2.196 -4.805 1.00 8.76 84 ILE A C 1
ATOM 631 O O . ILE A 1 84 ?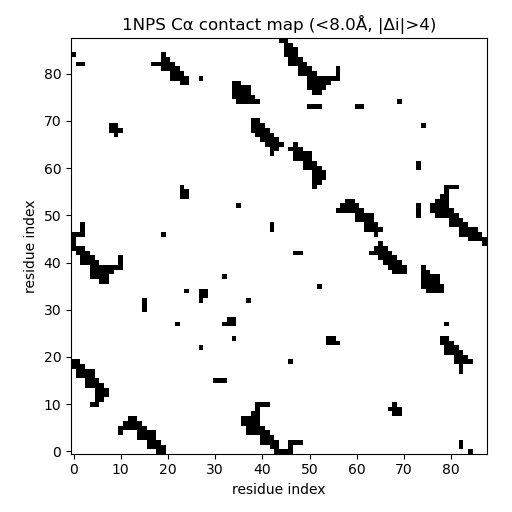 10.457 0.993 -4.680 1.00 8.49 84 ILE A O 1
ATOM 636 N N . SER A 1 85 ? 10.366 2.865 -5.928 1.00 11.42 85 SER A N 1
ATOM 637 C CA . SER A 1 85 ? 9.852 2.227 -7.147 1.00 14.62 85 SER A CA 1
ATOM 638 C C . SER A 1 85 ? 10.938 1.386 -7.820 1.00 17.22 85 SER A C 1
ATOM 639 O O . SER A 1 85 ? 12.024 1.879 -8.116 1.00 16.59 85 SER A O 1
ATOM 642 N N . VAL A 1 86 ? 10.617 0.127 -8.098 1.00 20.06 86 VAL A N 1
ATOM 643 C CA . VAL A 1 86 ? 11.528 -0.803 -8.754 1.00 23.60 86 VAL A CA 1
ATOM 644 C C . VAL A 1 86 ? 10.703 -1.272 -9.947 1.00 26.79 86 VAL A C 1
ATOM 645 O O . VAL A 1 86 ? 10.169 -2.373 -9.946 1.00 27.24 86 VAL A O 1
ATOM 649 N N . PRO A 1 87 ? 10.596 -0.420 -10.980 1.00 30.37 87 PRO A N 1
ATOM 650 C CA . PRO A 1 87 ? 9.861 -0.587 -12.242 1.00 33.26 87 PRO A CA 1
ATOM 651 C C . PRO A 1 87 ? 9.273 -1.957 -12.595 1.00 35.74 87 PRO A C 1
ATOM 652 O O . PRO A 1 87 ? 8.052 -2.086 -12.701 1.00 37.12 87 PRO A O 1
ATOM 656 N N . VAL A 1 88 ? 10.124 -2.955 -12.826 1.00 37.75 88 VAL A N 1
ATOM 657 C CA . VAL A 1 88 ? 9.655 -4.299 -13.171 1.00 38.86 88 VAL A CA 1
ATOM 658 C C . VAL A 1 88 ? 9.009 -5.018 -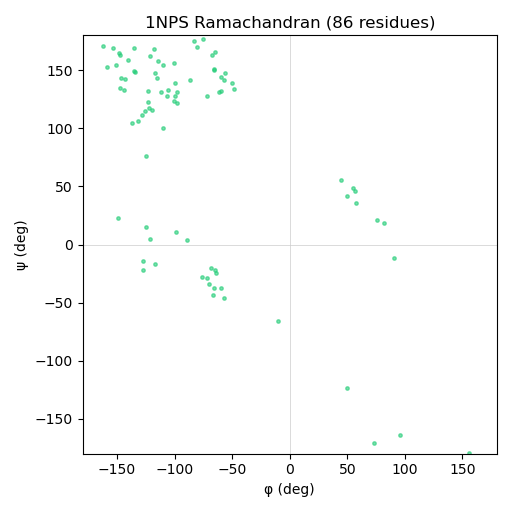11.980 1.00 39.65 88 VAL A C 1
#

Secondary structure (P-SEA, 3-state):
cbbbbbcccccccbbbbbccccccaaaaaaaccccccccbbbbccccbbbbbcccccccccccccccccccccccccccbbbbbbccc

Organism: Myxococcus xanthus (NCBI:txid34)